Protein AF-A0A7W1N546-F1 (afdb_monomer_lite)

Radius of gyration: 23.14 Å; chains: 1; bounding box: 61×36×73 Å

Sequence (170 aa):
MLKEADAAMYRAKSQQDVGYAFFDAAIDNAAVQRSRRVTELREGVERREFRVDYQPIVELDTQQITTYEALIRWEHPLEGLVQPLDFIPLAEESGLIVPIGSWVLREACSFGAGLLADGADAIGIAVNVSAKQLQEQGLRRPRRRSARGVRLPGRPVDARADRKCAARSR

pLDDT: mean 71.41, std 24.31, range [24.28, 96.25]

Structure (mmCIF, N/CA/C/O backbone):
data_AF-A0A7W1N546-F1
#
_entry.id   AF-A0A7W1N546-F1
#
loop_
_atom_site.group_PDB
_atom_site.id
_atom_site.type_symbol
_atom_site.label_atom_id
_atom_site.label_alt_id
_atom_site.label_comp_id
_atom_site.label_asym_id
_atom_site.label_entity_id
_atom_site.label_seq_id
_atom_site.pdbx_PDB_ins_code
_atom_site.Cartn_x
_atom_site.Cartn_y
_atom_site.Cartn_z
_atom_site.occupancy
_atom_site.B_iso_or_equiv
_atom_site.auth_seq_id
_atom_site.auth_comp_id
_atom_site.auth_asym_id
_atom_site.auth_atom_id
_atom_site.pdbx_PDB_model_num
ATOM 1 N N . MET A 1 1 ? 36.125 12.980 -13.059 1.00 33.75 1 MET A N 1
ATOM 2 C CA . MET A 1 1 ? 35.992 13.947 -14.171 1.00 33.75 1 MET A CA 1
ATOM 3 C C . MET A 1 1 ? 36.077 13.135 -15.454 1.00 33.75 1 MET A C 1
ATOM 5 O O . MET A 1 1 ? 36.973 12.309 -15.531 1.00 33.75 1 MET A O 1
ATOM 9 N N . LEU A 1 2 ? 34.991 13.063 -16.240 1.00 38.62 2 LEU A N 1
ATOM 10 C CA . LEU A 1 2 ? 34.835 13.813 -17.508 1.00 38.62 2 LEU A CA 1
ATOM 11 C C . LEU A 1 2 ? 36.083 13.598 -18.397 1.00 38.62 2 LEU A C 1
ATOM 13 O O . LEU A 1 2 ? 37.168 13.965 -17.977 1.00 38.62 2 LEU A O 1
ATOM 17 N N . LYS A 1 3 ? 36.018 13.089 -19.626 1.00 33.62 3 LYS A N 1
ATOM 18 C CA . LYS A 1 3 ? 34.982 13.262 -20.648 1.00 33.62 3 LYS A CA 1
ATOM 19 C C . LYS A 1 3 ? 35.441 12.575 -21.937 1.00 33.62 3 LYS A C 1
ATOM 21 O O . LYS A 1 3 ? 36.636 12.367 -22.073 1.00 33.62 3 LYS A O 1
ATOM 26 N N . GLU A 1 4 ? 34.470 12.318 -22.820 1.00 38.44 4 GLU A N 1
ATOM 27 C CA . GLU A 1 4 ? 34.520 12.516 -24.287 1.00 38.44 4 GLU A CA 1
ATOM 28 C C . GLU A 1 4 ? 35.790 12.003 -24.994 1.00 38.44 4 GLU A C 1
ATOM 30 O O . GLU A 1 4 ? 36.890 12.456 -24.744 1.00 38.44 4 GLU A O 1
ATOM 35 N N . ALA A 1 5 ? 35.757 11.112 -25.966 1.00 37.59 5 ALA A N 1
ATOM 36 C CA . ALA A 1 5 ? 34.825 10.907 -27.053 1.00 37.59 5 ALA A CA 1
ATOM 37 C C . ALA A 1 5 ? 35.347 9.665 -27.791 1.00 37.59 5 ALA A C 1
ATOM 39 O O . ALA A 1 5 ? 36.543 9.407 -27.742 1.00 37.59 5 ALA A O 1
ATOM 40 N N . ASP A 1 6 ? 34.462 8.899 -28.424 1.00 41.75 6 ASP A N 1
ATOM 41 C CA . ASP A 1 6 ? 34.711 8.234 -29.719 1.00 41.75 6 ASP A CA 1
ATOM 42 C C . ASP A 1 6 ? 33.677 7.136 -29.957 1.00 41.75 6 ASP A C 1
ATOM 44 O O . ASP A 1 6 ? 33.968 5.963 -30.173 1.00 41.75 6 ASP A O 1
ATOM 48 N N . ALA A 1 7 ? 32.414 7.551 -29.982 1.00 39.59 7 ALA A N 1
ATOM 49 C CA . ALA A 1 7 ? 31.385 6.816 -30.705 1.00 39.59 7 ALA A CA 1
ATOM 50 C C . ALA A 1 7 ? 30.900 7.654 -31.896 1.00 39.59 7 ALA A C 1
ATOM 52 O O . ALA A 1 7 ? 29.720 7.695 -32.219 1.00 39.59 7 ALA A O 1
ATOM 53 N N . ALA A 1 8 ? 31.841 8.312 -32.578 1.00 39.56 8 ALA A N 1
ATOM 54 C CA . ALA A 1 8 ? 31.663 8.825 -33.930 1.00 39.56 8 ALA A CA 1
ATOM 55 C C . ALA A 1 8 ? 31.909 7.715 -34.968 1.00 39.56 8 ALA A C 1
ATOM 57 O O . ALA A 1 8 ? 32.472 7.963 -36.031 1.00 39.56 8 ALA A O 1
ATOM 58 N N . MET A 1 9 ? 31.443 6.484 -34.718 1.00 42.03 9 MET A N 1
ATOM 59 C CA . MET A 1 9 ? 31.304 5.495 -35.791 1.00 42.03 9 MET A CA 1
ATOM 60 C C . MET A 1 9 ? 29.958 5.716 -36.496 1.00 42.03 9 MET A C 1
ATOM 62 O O . MET A 1 9 ? 29.120 4.827 -36.626 1.00 42.03 9 MET A O 1
ATOM 66 N N . TYR A 1 10 ? 29.788 6.963 -36.945 1.00 36.31 10 TYR A N 1
ATOM 67 C CA . TYR A 1 10 ? 28.792 7.434 -37.893 1.00 36.31 10 TYR A CA 1
ATOM 68 C C . TYR A 1 10 ? 29.076 6.739 -39.228 1.00 36.31 10 TYR A C 1
ATOM 70 O O . TYR A 1 10 ? 29.674 7.289 -40.153 1.00 36.31 10 TYR A O 1
ATOM 78 N N . ARG A 1 11 ? 28.675 5.471 -39.341 1.00 38.41 11 ARG A N 1
ATOM 79 C CA . ARG A 1 11 ? 28.502 4.853 -40.649 1.00 38.41 11 ARG A CA 1
ATOM 80 C C . ARG A 1 11 ? 27.218 5.401 -41.233 1.00 38.41 11 ARG A C 1
ATOM 82 O O . ARG A 1 11 ? 26.146 4.822 -41.106 1.00 38.41 11 ARG A O 1
ATOM 89 N N . ALA A 1 12 ? 27.400 6.519 -41.924 1.00 40.25 12 ALA A N 1
ATOM 90 C CA . ALA A 1 12 ? 26.702 6.799 -43.157 1.00 40.25 12 ALA A CA 1
ATOM 91 C C . ALA A 1 12 ? 26.611 5.507 -43.987 1.00 40.25 12 ALA A C 1
ATOM 93 O O . ALA A 1 12 ? 27.553 5.101 -44.667 1.00 40.25 12 ALA A O 1
ATOM 94 N N . LYS A 1 13 ? 25.468 4.836 -43.896 1.00 36.97 13 LYS A N 1
ATOM 95 C CA . LYS A 1 13 ? 25.008 3.901 -44.907 1.00 36.97 13 LYS A CA 1
ATOM 96 C C . LYS A 1 13 ? 23.521 4.137 -45.106 1.00 36.97 13 LYS A C 1
ATOM 98 O O . LYS A 1 13 ? 22.715 3.860 -44.232 1.00 36.97 13 LYS A O 1
ATOM 103 N N . SER A 1 14 ? 23.251 4.688 -46.287 1.00 33.56 14 SER A N 1
ATOM 104 C CA . SER A 1 14 ? 22.042 4.505 -47.086 1.00 33.56 14 SER A CA 1
ATOM 105 C C . SER A 1 14 ? 20.705 4.808 -46.410 1.00 33.56 14 SER A C 1
ATOM 107 O O . SER A 1 14 ? 20.127 3.973 -45.730 1.00 33.56 14 SER A O 1
ATOM 109 N N . GLN A 1 15 ? 20.223 6.018 -46.697 1.00 44.22 15 GLN A N 1
ATOM 110 C CA . GLN A 1 15 ? 18.907 6.304 -47.281 1.00 44.22 15 GLN A CA 1
ATOM 111 C C . GLN A 1 15 ? 17.809 5.228 -47.162 1.00 44.22 15 GLN A C 1
ATOM 113 O O . GLN A 1 15 ? 17.984 4.100 -47.607 1.00 44.22 15 GLN A O 1
ATOM 118 N N . GLN A 1 16 ? 16.629 5.726 -46.761 1.00 40.56 16 GLN A N 1
ATOM 119 C CA . GLN A 1 16 ? 15.291 5.116 -46.804 1.00 40.56 16 GLN A CA 1
ATOM 120 C C . GLN A 1 16 ? 14.894 4.228 -45.618 1.00 40.56 16 GLN A C 1
ATOM 122 O O . GLN A 1 16 ? 14.590 3.066 -45.820 1.00 40.56 16 GLN A O 1
ATOM 127 N N . ASP A 1 17 ? 14.778 4.803 -44.414 1.00 42.88 17 ASP A N 1
ATOM 128 C CA . ASP A 1 17 ? 13.613 4.523 -43.553 1.00 42.88 17 ASP A CA 1
ATOM 129 C C . ASP A 1 17 ? 13.493 5.547 -42.407 1.00 42.88 17 ASP A C 1
ATOM 131 O O . ASP A 1 17 ? 13.987 5.362 -41.295 1.00 42.88 17 ASP A O 1
ATOM 135 N N . VAL A 1 18 ? 12.873 6.697 -42.684 1.00 45.34 18 VAL A N 1
ATOM 136 C CA . VAL A 1 18 ? 12.662 7.750 -41.668 1.00 45.34 18 VAL A CA 1
ATOM 137 C C . VAL A 1 18 ? 11.492 7.386 -40.730 1.00 45.34 18 VAL A C 1
ATOM 139 O O . VAL A 1 18 ? 11.258 8.075 -39.744 1.00 45.34 18 VAL A O 1
ATOM 142 N N . GLY A 1 19 ? 10.778 6.281 -40.987 1.00 41.75 19 GLY A N 1
ATOM 143 C CA . GLY A 1 19 ? 9.713 5.781 -40.113 1.00 41.75 19 GLY A CA 1
ATOM 144 C C . GLY A 1 19 ? 10.211 4.798 -39.053 1.00 41.75 19 GLY A C 1
ATOM 145 O O . GLY A 1 19 ? 9.818 4.897 -37.891 1.00 41.75 19 GLY A O 1
ATOM 146 N N . TYR A 1 20 ? 11.106 3.881 -39.426 1.00 45.75 20 TYR A N 1
ATOM 147 C CA . TYR A 1 20 ? 11.524 2.792 -38.537 1.00 45.75 20 TYR A CA 1
ATOM 148 C C . TYR A 1 20 ? 12.494 3.234 -37.434 1.00 45.75 20 TYR A C 1
ATOM 150 O O . TYR A 1 20 ? 12.333 2.836 -36.287 1.00 45.75 20 TYR A O 1
ATOM 158 N N . ALA A 1 21 ? 13.454 4.115 -37.732 1.00 44.12 21 ALA A N 1
ATOM 159 C CA . ALA A 1 21 ? 14.494 4.497 -36.768 1.00 44.12 21 ALA A CA 1
ATOM 160 C C . ALA A 1 21 ? 13.974 5.346 -35.586 1.00 44.12 21 ALA A C 1
ATOM 162 O O . ALA A 1 21 ? 14.481 5.238 -34.470 1.00 44.12 21 ALA A O 1
ATOM 163 N N . PHE A 1 22 ? 12.946 6.176 -35.805 1.00 45.19 22 PHE A N 1
ATOM 164 C CA . PHE A 1 22 ? 12.293 6.923 -34.721 1.00 45.19 22 PHE A CA 1
ATOM 165 C C . PHE A 1 22 ? 11.397 6.024 -33.862 1.00 45.19 22 PHE A C 1
ATOM 167 O O . PHE A 1 22 ? 11.299 6.234 -32.653 1.00 45.19 22 PHE A O 1
ATOM 174 N N . PHE A 1 23 ? 10.764 5.021 -34.478 1.00 44.97 23 PHE A N 1
ATOM 175 C CA . PHE A 1 23 ? 9.959 4.024 -33.780 1.00 44.97 23 PHE A CA 1
ATOM 176 C C . PHE A 1 23 ? 10.837 3.123 -32.899 1.00 44.97 23 PHE A C 1
ATOM 178 O O . PHE A 1 23 ? 10.513 2.933 -31.730 1.00 44.97 23 PHE A O 1
ATOM 185 N N . ASP A 1 24 ? 11.989 2.679 -33.410 1.00 57.25 24 ASP A N 1
ATOM 186 C CA . ASP A 1 24 ? 12.960 1.864 -32.666 1.00 57.25 24 ASP A CA 1
ATOM 187 C C . ASP A 1 24 ? 13.530 2.618 -31.453 1.00 57.25 24 ASP A C 1
ATOM 189 O O . ASP A 1 24 ? 13.461 2.139 -30.325 1.00 57.25 24 ASP A O 1
ATOM 193 N N . ALA A 1 25 ? 13.982 3.866 -31.635 1.00 58.88 25 ALA A N 1
ATOM 194 C CA . ALA A 1 25 ? 14.564 4.649 -30.541 1.00 58.88 25 ALA A CA 1
ATOM 195 C C . ALA A 1 25 ? 13.554 4.999 -29.426 1.00 58.88 25 ALA A C 1
ATOM 197 O O . ALA A 1 25 ? 13.914 5.059 -28.246 1.00 58.88 25 ALA A O 1
ATOM 198 N N . ALA A 1 26 ? 12.285 5.244 -29.775 1.00 61.09 26 ALA A N 1
ATOM 199 C CA . ALA A 1 26 ? 11.228 5.502 -28.796 1.00 61.09 26 ALA A CA 1
ATOM 200 C C . ALA A 1 26 ? 10.817 4.227 -28.036 1.00 61.09 26 ALA A C 1
ATOM 202 O O . ALA A 1 26 ? 10.568 4.290 -26.827 1.00 61.09 26 ALA A O 1
ATOM 203 N N . ILE A 1 27 ? 10.784 3.078 -28.720 1.00 60.97 27 ILE A N 1
ATOM 204 C CA . ILE A 1 27 ? 10.519 1.766 -28.113 1.00 60.97 27 ILE A CA 1
ATOM 205 C C . ILE A 1 27 ? 11.654 1.361 -27.175 1.00 60.97 27 ILE A C 1
ATOM 207 O O . ILE A 1 27 ? 11.384 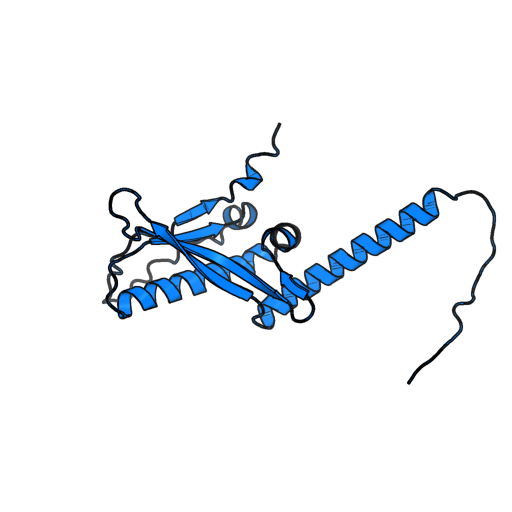0.972 -26.034 1.00 60.97 27 ILE A O 1
ATOM 211 N N . ASP A 1 28 ? 12.902 1.537 -27.604 1.00 68.62 28 ASP A N 1
ATOM 212 C CA . ASP A 1 28 ? 14.082 1.260 -26.788 1.00 68.62 28 ASP A CA 1
ATOM 213 C C . ASP A 1 28 ? 14.085 2.105 -25.511 1.00 68.62 28 ASP A C 1
ATOM 215 O O . ASP A 1 28 ? 14.327 1.591 -24.417 1.00 68.62 28 ASP A O 1
ATOM 219 N N . ASN A 1 29 ? 13.728 3.390 -25.602 1.00 78.12 29 ASN A N 1
ATOM 220 C CA . ASN A 1 29 ? 13.679 4.253 -24.423 1.00 78.12 29 ASN A CA 1
ATOM 221 C C . ASN A 1 29 ? 12.573 3.821 -23.446 1.00 78.12 29 ASN A C 1
ATOM 223 O O . ASN A 1 29 ? 12.829 3.686 -22.250 1.00 78.12 29 ASN A O 1
ATOM 227 N N . ALA A 1 30 ? 11.365 3.521 -23.934 1.00 79.88 30 ALA A N 1
ATOM 228 C CA . ALA A 1 30 ? 10.263 3.069 -23.083 1.00 79.88 30 ALA A CA 1
ATOM 229 C C . ALA A 1 30 ? 10.580 1.743 -22.365 1.00 79.88 30 ALA A C 1
ATOM 231 O O . ALA A 1 30 ? 10.301 1.601 -21.170 1.00 79.88 30 ALA A O 1
ATOM 232 N N . ALA A 1 31 ? 11.203 0.790 -23.063 1.00 81.44 31 ALA A N 1
ATOM 233 C CA . ALA A 1 31 ? 11.631 -0.479 -22.481 1.00 81.44 31 ALA A CA 1
ATOM 234 C C . ALA A 1 31 ? 12.709 -0.280 -21.401 1.00 81.44 31 ALA A C 1
ATOM 236 O O . ALA A 1 31 ? 12.616 -0.869 -20.319 1.00 81.44 31 ALA A O 1
ATOM 237 N N . VAL A 1 32 ? 13.690 0.594 -21.652 1.00 86.56 32 VAL A N 1
ATOM 238 C CA . VAL A 1 32 ? 14.740 0.939 -20.681 1.00 86.56 32 VAL A CA 1
ATOM 239 C C . VAL A 1 32 ? 14.156 1.627 -19.446 1.00 86.56 32 VAL A C 1
ATOM 241 O O . VAL A 1 32 ? 14.456 1.198 -18.331 1.00 86.56 32 VAL A O 1
ATOM 244 N N . GLN A 1 33 ? 13.281 2.629 -19.606 1.00 85.88 33 GLN A N 1
ATOM 245 C CA . GLN A 1 33 ? 12.642 3.296 -18.460 1.00 85.88 33 GLN A CA 1
ATOM 246 C C . GLN A 1 33 ? 11.805 2.320 -17.631 1.00 85.88 33 GLN A C 1
ATOM 248 O O . GLN A 1 33 ? 11.839 2.342 -16.401 1.00 85.88 33 GLN A O 1
ATOM 253 N N . ARG A 1 34 ? 11.084 1.414 -18.295 1.00 86.69 34 ARG A N 1
ATOM 254 C CA . ARG A 1 34 ? 10.295 0.379 -17.626 1.00 86.69 34 ARG A CA 1
ATOM 255 C C . ARG A 1 34 ? 11.181 -0.582 -16.832 1.00 86.69 34 ARG A C 1
ATOM 257 O O . ARG A 1 34 ? 10.890 -0.846 -15.669 1.00 86.69 34 ARG A O 1
ATOM 264 N N . SER A 1 35 ? 12.262 -1.079 -17.433 1.00 87.50 35 SER A N 1
ATOM 265 C CA . SER A 1 35 ? 13.233 -1.960 -16.766 1.00 87.50 35 SER A CA 1
ATOM 266 C C . SER A 1 35 ? 13.869 -1.286 -15.546 1.00 87.50 35 SER A C 1
ATOM 268 O O . SER A 1 35 ? 13.945 -1.869 -14.457 1.00 87.50 35 SER A O 1
ATOM 270 N N . ARG A 1 36 ? 14.238 -0.010 -15.699 1.00 90.25 36 ARG A N 1
ATOM 271 C CA . ARG A 1 36 ? 14.740 0.823 -14.610 1.00 90.25 36 ARG A CA 1
ATOM 272 C C . ARG A 1 36 ? 13.723 0.926 -13.474 1.00 90.25 36 ARG A C 1
ATOM 274 O O . ARG A 1 36 ? 14.072 0.625 -12.339 1.00 90.25 36 ARG A O 1
ATOM 281 N N . ARG A 1 37 ? 12.460 1.240 -13.770 1.00 90.44 37 ARG A N 1
ATOM 282 C CA . ARG A 1 37 ? 11.427 1.394 -12.736 1.00 90.44 37 ARG A CA 1
ATOM 283 C C . ARG A 1 37 ? 11.075 0.088 -12.022 1.00 90.44 37 ARG A C 1
ATOM 285 O O . ARG A 1 37 ? 10.767 0.106 -10.836 1.00 90.44 37 ARG A O 1
ATOM 292 N N . VAL A 1 38 ? 11.167 -1.063 -12.696 1.00 91.94 38 VAL A N 1
ATOM 293 C CA . VAL A 1 38 ? 11.054 -2.378 -12.029 1.00 91.94 38 VAL A CA 1
ATOM 294 C C . VAL A 1 38 ? 12.208 -2.594 -11.052 1.00 91.94 38 VAL A C 1
ATOM 296 O O . VAL A 1 38 ? 11.995 -3.108 -9.954 1.00 91.94 38 VAL A O 1
ATOM 299 N N . THR A 1 39 ? 13.424 -2.211 -11.445 1.00 92.12 39 THR A N 1
ATOM 300 C CA . THR A 1 39 ? 14.599 -2.279 -10.568 1.00 92.12 39 THR A CA 1
ATOM 301 C C . THR A 1 39 ? 14.418 -1.369 -9.356 1.00 92.12 39 THR A C 1
ATOM 303 O O . THR A 1 39 ? 14.541 -1.843 -8.232 1.00 92.12 39 THR A O 1
ATOM 306 N N . GLU A 1 40 ? 14.019 -0.114 -9.568 1.00 93.75 40 GLU A N 1
ATOM 307 C CA . GLU A 1 40 ? 13.730 0.851 -8.497 1.00 93.75 40 GLU A CA 1
ATOM 308 C C . GLU A 1 40 ? 12.636 0.336 -7.551 1.00 93.75 40 GLU A C 1
ATOM 310 O O . GLU A 1 40 ? 12.796 0.403 -6.339 1.00 93.75 40 GLU A O 1
ATOM 315 N N . LEU A 1 41 ? 11.564 -0.274 -8.071 1.00 92.31 41 LEU A N 1
ATOM 316 C CA . LEU A 1 41 ? 10.524 -0.887 -7.238 1.00 92.31 41 LEU A CA 1
ATOM 317 C C . LEU A 1 41 ? 11.055 -2.017 -6.357 1.00 92.31 41 LEU A C 1
ATOM 319 O O . LEU A 1 41 ? 10.667 -2.131 -5.195 1.00 92.31 41 LEU A O 1
ATOM 323 N N . ARG A 1 42 ? 11.922 -2.871 -6.907 1.00 91.00 42 ARG A N 1
ATOM 324 C CA . ARG A 1 42 ? 12.549 -3.959 -6.149 1.00 91.00 42 ARG A CA 1
ATOM 325 C C . ARG A 1 42 ? 13.440 -3.399 -5.043 1.00 91.00 42 ARG A C 1
ATOM 327 O O . ARG A 1 42 ? 13.315 -3.830 -3.899 1.00 91.00 42 ARG A O 1
ATOM 334 N N . GLU A 1 43 ? 14.285 -2.427 -5.376 1.00 92.12 43 GLU A N 1
ATOM 335 C CA . GLU A 1 43 ? 15.149 -1.747 -4.410 1.00 92.12 43 GLU A CA 1
ATOM 336 C C . GLU A 1 43 ? 14.334 -1.034 -3.331 1.00 92.12 43 GLU A C 1
ATOM 338 O O . GLU A 1 43 ? 14.676 -1.129 -2.156 1.00 92.12 43 GLU A O 1
ATOM 343 N N . GLY A 1 44 ? 13.220 -0.394 -3.692 1.00 91.38 44 GLY A N 1
ATOM 344 C CA . GLY A 1 44 ? 12.356 0.305 -2.746 1.00 91.38 44 GLY A CA 1
ATOM 345 C C . GLY A 1 44 ? 11.762 -0.613 -1.678 1.00 91.38 44 GLY A C 1
ATOM 346 O O . GLY A 1 44 ? 11.614 -0.208 -0.523 1.00 91.38 44 GLY A O 1
ATOM 347 N N . VAL A 1 45 ? 11.491 -1.882 -2.012 1.00 84.00 45 VAL A N 1
ATOM 348 C CA . VAL A 1 45 ? 11.050 -2.884 -1.026 1.00 84.00 45 VAL A CA 1
ATOM 349 C C . VAL A 1 45 ? 12.168 -3.182 -0.027 1.00 84.00 45 VAL A C 1
ATOM 351 O O . VAL A 1 45 ? 11.920 -3.251 1.177 1.00 84.00 45 VAL A O 1
ATOM 354 N N . GLU A 1 46 ? 13.401 -3.341 -0.506 1.00 87.81 46 GLU A N 1
ATOM 355 C CA . GLU A 1 46 ? 14.570 -3.652 0.325 1.00 87.81 46 GLU A CA 1
ATOM 356 C C . GLU A 1 46 ? 15.007 -2.453 1.181 1.00 87.81 46 GLU A C 1
ATOM 358 O O . GLU A 1 46 ? 15.360 -2.611 2.351 1.00 87.81 46 GLU A O 1
ATOM 363 N N . ARG A 1 47 ? 14.923 -1.244 0.619 1.00 92.75 47 ARG A N 1
ATOM 364 C CA . ARG A 1 47 ? 15.325 0.026 1.240 1.00 92.75 47 ARG A CA 1
ATOM 365 C C . ARG A 1 47 ? 14.252 0.661 2.121 1.00 92.75 47 ARG A C 1
ATOM 367 O O . ARG A 1 47 ? 14.507 1.709 2.704 1.00 92.75 47 ARG A O 1
ATOM 374 N N . ARG A 1 48 ? 13.089 0.017 2.276 1.00 89.50 48 ARG A N 1
ATOM 375 C CA . ARG A 1 48 ? 11.941 0.530 3.051 1.00 89.50 48 ARG A CA 1
ATOM 376 C C . ARG A 1 48 ? 11.451 1.895 2.561 1.00 89.50 48 ARG A C 1
ATOM 378 O O . ARG A 1 48 ? 11.085 2.751 3.355 1.00 89.50 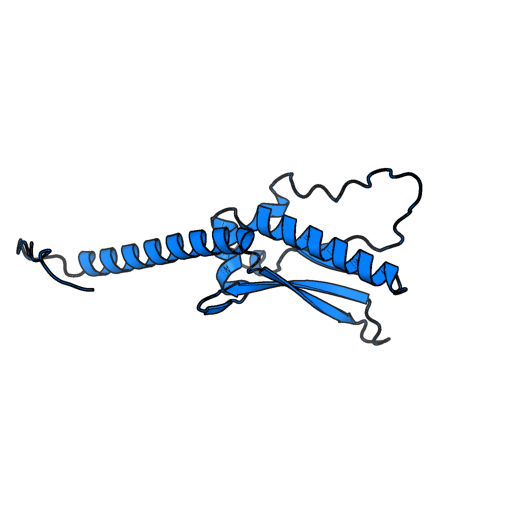48 ARG A O 1
ATOM 385 N N . GLU A 1 49 ? 11.405 2.069 1.248 1.00 95.56 49 GLU A N 1
ATOM 386 C CA . GLU A 1 49 ? 10.864 3.271 0.602 1.00 95.56 49 GLU A CA 1
ATOM 387 C C . GLU A 1 49 ? 9.329 3.243 0.532 1.00 95.56 49 GLU A C 1
ATOM 389 O O . GLU A 1 49 ? 8.700 4.163 0.023 1.00 95.56 49 GLU A O 1
ATOM 394 N N . PHE A 1 50 ? 8.694 2.181 1.026 1.00 95.44 50 PHE A N 1
ATOM 395 C CA . PHE A 1 50 ? 7.244 2.088 1.110 1.00 95.44 50 PHE A CA 1
ATOM 396 C C . PHE A 1 50 ? 6.753 2.392 2.520 1.00 95.44 50 PHE A C 1
ATOM 398 O O . PHE A 1 50 ? 7.322 1.929 3.509 1.00 95.44 50 PHE A O 1
ATOM 405 N N . ARG A 1 51 ? 5.615 3.080 2.595 1.00 95.31 51 ARG A N 1
ATOM 406 C CA . ARG A 1 51 ? 4.828 3.237 3.823 1.00 95.31 51 ARG A CA 1
ATOM 407 C C . ARG A 1 51 ? 3.355 2.928 3.568 1.00 95.31 51 ARG A C 1
ATOM 409 O O . ARG A 1 51 ? 2.912 2.844 2.419 1.00 95.31 51 ARG A O 1
ATOM 416 N N . VAL A 1 52 ? 2.597 2.755 4.645 1.00 95.44 52 VAL A N 1
ATOM 417 C CA . VAL A 1 52 ? 1.147 2.542 4.600 1.00 95.44 52 VAL A CA 1
ATOM 418 C C . VAL A 1 52 ? 0.468 3.687 5.338 1.00 95.44 52 VAL A C 1
ATOM 420 O O . VAL A 1 52 ? 0.667 3.856 6.538 1.00 95.44 52 VAL A O 1
ATOM 423 N N . ASP A 1 53 ? -0.337 4.458 4.614 1.00 95.62 53 ASP A N 1
ATOM 424 C CA . ASP A 1 53 ? -1.238 5.441 5.209 1.00 95.62 53 ASP A CA 1
ATOM 425 C C . ASP A 1 53 ? -2.557 4.737 5.582 1.00 95.62 53 ASP A C 1
ATOM 427 O O . ASP A 1 53 ? -3.038 3.883 4.833 1.00 95.62 53 ASP A O 1
ATOM 431 N N . TYR A 1 54 ? -3.167 5.107 6.711 1.00 94.81 54 TYR A N 1
ATOM 432 C CA . TYR A 1 54 ? -4.434 4.530 7.177 1.00 94.81 54 TYR A CA 1
ATOM 433 C C . TYR A 1 54 ? -5.550 5.570 7.127 1.00 94.81 54 TYR A C 1
ATOM 435 O O . TYR A 1 54 ? -5.574 6.507 7.925 1.00 94.81 54 TYR A O 1
ATOM 443 N N . GLN A 1 55 ? -6.488 5.407 6.195 1.00 94.12 55 GLN A N 1
ATOM 444 C CA . GLN A 1 55 ? -7.613 6.326 6.033 1.00 94.12 55 GLN A CA 1
ATOM 445 C C . GLN A 1 55 ? -8.856 5.803 6.773 1.00 94.12 55 GLN A C 1
ATOM 447 O O . GLN A 1 55 ? -9.296 4.690 6.486 1.00 94.12 55 GLN A O 1
ATOM 452 N N . PRO A 1 56 ? -9.454 6.563 7.708 1.00 92.38 56 PRO A N 1
ATOM 453 C CA . PRO A 1 56 ? -10.661 6.126 8.400 1.00 92.38 56 PRO A CA 1
ATOM 454 C C . PRO A 1 56 ? -11.874 6.110 7.459 1.00 92.38 56 PRO A C 1
ATOM 456 O O . PRO A 1 56 ? -12.107 7.044 6.694 1.00 92.38 56 PRO A O 1
ATOM 459 N N . ILE A 1 57 ? -12.675 5.055 7.568 1.00 90.50 57 ILE A N 1
ATOM 460 C CA . ILE A 1 57 ? -14.001 4.912 6.969 1.00 90.50 57 ILE A CA 1
ATOM 461 C C . ILE A 1 57 ? -15.020 5.083 8.091 1.00 90.50 57 ILE A C 1
ATOM 463 O O . ILE A 1 57 ? -15.057 4.286 9.033 1.00 90.50 57 ILE A O 1
ATOM 467 N N . VAL A 1 58 ? -15.855 6.112 7.982 1.00 91.25 58 VAL A N 1
ATOM 468 C CA . VAL A 1 58 ? -16.861 6.455 8.992 1.00 91.25 58 VAL A CA 1
ATOM 469 C C . VAL A 1 58 ? -18.258 6.011 8.571 1.00 91.25 58 VAL A C 1
ATOM 471 O O . VAL A 1 58 ? -18.604 6.048 7.389 1.00 91.25 58 VAL A O 1
ATOM 474 N N . GLU A 1 59 ? -19.065 5.593 9.540 1.00 91.19 59 GLU A N 1
ATOM 475 C CA . GLU A 1 59 ? -20.512 5.479 9.365 1.00 91.19 59 GLU A CA 1
ATOM 476 C C . GLU A 1 59 ? -21.120 6.886 9.382 1.00 91.19 59 GLU A C 1
ATOM 478 O O . GLU A 1 59 ? -20.832 7.674 10.278 1.00 91.19 59 GLU A O 1
ATOM 483 N N . LEU A 1 60 ? -21.928 7.230 8.375 1.00 90.56 60 LEU A N 1
ATOM 484 C CA . LEU A 1 60 ? -22.410 8.606 8.203 1.00 90.56 60 LEU A CA 1
ATOM 485 C C . LEU A 1 60 ? -23.374 9.044 9.311 1.00 90.56 60 LEU A C 1
ATOM 487 O O . LEU A 1 60 ? -23.320 10.196 9.734 1.00 90.56 60 LEU A O 1
ATOM 491 N N . ASP A 1 61 ? -24.212 8.127 9.792 1.00 93.12 61 ASP A N 1
ATOM 492 C CA . ASP A 1 61 ? -25.239 8.437 10.789 1.00 93.12 61 ASP A CA 1
ATOM 493 C C . ASP A 1 61 ? -24.635 8.677 12.179 1.00 93.12 61 ASP A C 1
ATOM 495 O O . ASP A 1 61 ? -25.062 9.575 12.902 1.00 93.12 61 ASP A O 1
ATOM 499 N N . THR A 1 62 ? -23.619 7.895 12.554 1.00 90.38 62 THR A N 1
ATOM 500 C CA . THR A 1 62 ? -22.997 7.949 13.888 1.00 90.38 62 THR A CA 1
ATOM 501 C C . THR A 1 62 ? -21.681 8.723 13.914 1.00 90.38 62 THR A C 1
ATOM 503 O O . THR A 1 62 ? -21.178 9.031 14.994 1.00 90.38 62 THR A O 1
ATOM 506 N N . GLN A 1 63 ? -21.106 9.024 12.744 1.00 89.31 63 GLN A N 1
ATOM 507 C CA . GLN A 1 63 ? -19.753 9.569 12.552 1.00 89.31 63 GLN A CA 1
ATOM 508 C C . GLN A 1 63 ? -18.643 8.723 13.193 1.00 89.31 63 GLN A C 1
ATOM 510 O O . GLN A 1 63 ? -17.503 9.173 13.324 1.00 89.31 63 GLN A O 1
ATOM 515 N N . GLN A 1 64 ? -18.948 7.482 13.576 1.00 89.00 64 GLN A N 1
ATOM 516 C CA . GLN A 1 64 ? -17.976 6.588 14.183 1.00 89.00 64 GLN A CA 1
ATOM 517 C C . GLN A 1 64 ? -17.115 5.923 13.118 1.00 89.00 64 GLN A C 1
ATOM 519 O O . GLN A 1 64 ? -17.580 5.563 12.034 1.00 89.00 64 GLN A O 1
ATOM 524 N N . ILE A 1 65 ? -15.838 5.733 13.443 1.00 88.31 65 ILE A N 1
ATOM 525 C CA . ILE A 1 65 ? -14.909 4.997 12.590 1.00 88.31 65 ILE A CA 1
ATOM 526 C C . ILE A 1 65 ? -15.288 3.518 12.633 1.00 88.31 65 ILE A C 1
ATOM 528 O O . ILE A 1 65 ? -15.281 2.886 13.685 1.00 88.31 65 ILE A O 1
ATOM 532 N N . THR A 1 66 ? -15.582 2.952 11.468 1.00 88.00 66 THR A N 1
ATOM 533 C CA . THR A 1 66 ? -15.945 1.536 11.324 1.00 88.00 66 THR A CA 1
ATOM 534 C C . THR A 1 66 ? -14.762 0.679 10.894 1.00 88.00 66 THR A C 1
ATOM 536 O O . THR A 1 66 ? -14.675 -0.504 11.234 1.00 88.00 66 THR A O 1
ATOM 539 N N . THR A 1 67 ? -13.858 1.239 10.091 1.00 90.88 67 THR A N 1
ATOM 540 C CA . THR A 1 67 ? -12.732 0.530 9.473 1.00 90.88 67 THR A CA 1
ATOM 541 C C . THR A 1 67 ? -11.660 1.533 9.060 1.00 90.88 67 THR A C 1
ATOM 543 O O . THR A 1 67 ? -11.985 2.668 8.732 1.00 90.88 67 THR A O 1
ATOM 546 N N . TYR A 1 68 ? -10.397 1.119 9.018 1.00 93.25 68 TYR A N 1
ATOM 547 C CA . TYR A 1 68 ? -9.330 1.856 8.339 1.00 93.25 68 TYR A CA 1
ATOM 548 C C . TYR A 1 68 ? -8.996 1.206 7.000 1.00 93.25 68 TYR A C 1
ATOM 550 O O . TYR A 1 68 ? -8.864 -0.011 6.921 1.00 93.25 68 TYR A O 1
ATOM 558 N N . GLU A 1 69 ? -8.819 1.996 5.950 1.00 93.12 69 GLU A N 1
ATOM 559 C CA . GLU A 1 69 ? -8.257 1.533 4.685 1.00 93.12 69 GLU A CA 1
ATOM 560 C C . GLU A 1 69 ? -6.740 1.739 4.673 1.00 93.12 69 GLU A C 1
ATOM 562 O O . GLU A 1 69 ? -6.258 2.856 4.856 1.00 93.12 69 GLU A O 1
ATOM 567 N N . ALA A 1 70 ? -5.998 0.653 4.459 1.00 93.50 70 ALA A N 1
ATOM 568 C CA . ALA A 1 70 ? -4.552 0.653 4.300 1.00 93.50 70 ALA A CA 1
ATOM 569 C C . ALA A 1 70 ? -4.182 1.003 2.852 1.00 93.50 70 ALA A C 1
ATOM 571 O O . ALA A 1 70 ? -4.467 0.253 1.909 1.00 93.50 70 ALA A O 1
ATOM 572 N N . LEU A 1 71 ? -3.521 2.142 2.680 1.00 93.62 71 LEU A N 1
ATOM 573 C CA . LEU A 1 71 ? -3.153 2.704 1.391 1.00 93.62 71 LEU A CA 1
ATOM 574 C C . LEU A 1 71 ? -1.633 2.778 1.274 1.00 93.62 71 LEU A C 1
ATOM 576 O O . LEU A 1 71 ? -0.977 3.558 1.961 1.00 93.62 71 LEU A O 1
ATOM 580 N N . ILE A 1 72 ? -1.069 1.973 0.376 1.00 95.38 72 ILE A N 1
ATOM 581 C CA . ILE A 1 72 ? 0.370 1.993 0.117 1.00 95.38 72 ILE A CA 1
ATOM 582 C C . ILE A 1 72 ? 0.803 3.342 -0.474 1.00 95.38 72 ILE A C 1
ATOM 584 O O . ILE A 1 72 ? 0.068 3.984 -1.232 1.00 95.38 72 ILE A O 1
ATOM 588 N N . ARG A 1 73 ? 2.011 3.767 -0.122 1.00 95.62 73 ARG A N 1
ATOM 589 C CA . ARG A 1 73 ? 2.707 4.946 -0.635 1.00 95.62 73 ARG A CA 1
ATOM 590 C C . ARG A 1 73 ? 4.147 4.568 -0.929 1.00 95.62 73 ARG A C 1
ATOM 592 O O . ARG A 1 73 ? 4.741 3.838 -0.139 1.00 95.62 73 ARG A O 1
ATOM 599 N N . TRP A 1 74 ? 4.692 5.072 -2.030 1.00 96.25 74 TRP A N 1
ATOM 600 C CA . TRP A 1 74 ? 6.107 4.921 -2.345 1.00 96.25 74 TRP A CA 1
ATOM 601 C C . TRP A 1 74 ? 6.804 6.273 -2.223 1.00 96.25 74 TRP A C 1
ATOM 603 O O . TRP A 1 74 ? 6.517 7.201 -2.975 1.00 96.25 74 TRP A O 1
ATOM 613 N N . GLU A 1 75 ? 7.692 6.386 -1.246 1.00 95.88 75 GLU A N 1
ATOM 614 C CA . GLU A 1 75 ? 8.581 7.520 -1.023 1.00 95.88 75 GLU A CA 1
ATOM 615 C C . GLU A 1 75 ? 9.865 7.317 -1.835 1.00 95.88 75 GLU A C 1
ATOM 617 O O . GLU A 1 75 ? 10.898 6.895 -1.320 1.00 95.88 75 GLU A O 1
ATOM 622 N N . HIS A 1 76 ? 9.789 7.585 -3.137 1.00 95.00 76 HIS A N 1
ATOM 623 C CA . HIS A 1 76 ? 10.926 7.431 -4.032 1.00 95.00 76 HIS A CA 1
ATOM 624 C C . HIS A 1 76 ? 12.009 8.479 -3.716 1.00 95.00 76 HIS A C 1
ATOM 626 O O . HIS A 1 76 ? 11.700 9.675 -3.647 1.00 95.00 76 HIS A O 1
ATOM 632 N N . PRO A 1 77 ? 13.293 8.092 -3.603 1.00 91.00 77 PRO A N 1
ATOM 633 C CA . PRO A 1 77 ? 14.366 8.991 -3.170 1.00 91.00 77 PRO A CA 1
ATOM 634 C C . PRO A 1 77 ? 14.585 10.196 -4.092 1.00 91.00 77 PRO A C 1
ATOM 636 O O . PRO A 1 77 ? 15.074 11.228 -3.638 1.00 91.00 77 PRO A O 1
ATOM 639 N N . LEU A 1 78 ? 14.239 10.077 -5.379 1.00 92.75 78 LEU A N 1
ATOM 640 C CA . LEU A 1 78 ? 14.427 11.146 -6.368 1.00 92.75 78 LEU A CA 1
ATOM 641 C C . LEU A 1 78 ? 13.123 11.829 -6.795 1.00 92.75 78 LEU A C 1
ATOM 643 O O . LEU A 1 78 ? 13.143 12.999 -7.158 1.00 92.75 78 LEU A O 1
ATOM 647 N N . GLU A 1 79 ? 12.001 11.107 -6.779 1.00 91.75 79 GLU A N 1
ATOM 648 C CA . GLU A 1 79 ? 10.709 11.599 -7.301 1.00 91.75 79 GLU A CA 1
ATOM 649 C C . GLU A 1 79 ? 9.757 12.023 -6.175 1.00 91.75 79 GLU A C 1
ATOM 651 O O . GLU A 1 79 ? 8.704 12.603 -6.430 1.00 91.75 79 GLU A O 1
ATOM 656 N N . GLY A 1 80 ? 10.130 11.768 -4.918 1.00 93.88 80 GLY A N 1
ATOM 657 C CA . GLY A 1 80 ? 9.260 11.976 -3.776 1.00 93.88 80 GLY A CA 1
ATOM 658 C C . GLY A 1 80 ? 8.111 10.974 -3.777 1.00 93.88 80 GLY A C 1
ATOM 659 O O . GLY A 1 80 ? 8.296 9.786 -4.034 1.00 93.88 80 GLY A O 1
ATOM 660 N N . LEU A 1 81 ? 6.910 11.443 -3.449 1.00 94.44 81 LEU A N 1
ATOM 661 C CA . LEU A 1 81 ? 5.753 10.570 -3.304 1.00 94.44 81 LEU A CA 1
ATOM 662 C C . LEU A 1 81 ? 5.205 10.124 -4.669 1.00 94.44 81 LEU A C 1
ATOM 664 O O . LEU A 1 81 ? 4.501 10.882 -5.338 1.00 94.44 81 LEU A O 1
ATOM 668 N N . VAL A 1 82 ? 5.450 8.866 -5.028 1.00 93.12 82 VAL A N 1
ATOM 669 C CA . VAL A 1 82 ? 4.887 8.225 -6.222 1.00 93.12 82 VAL A CA 1
ATOM 670 C C . VAL A 1 82 ? 3.535 7.601 -5.873 1.00 93.12 82 VAL A C 1
ATOM 672 O O . VAL A 1 82 ? 3.398 6.855 -4.894 1.00 93.12 82 VAL A O 1
ATOM 675 N N . GLN A 1 83 ? 2.505 7.917 -6.663 1.00 88.75 83 GLN A N 1
ATOM 676 C CA . GLN A 1 83 ? 1.146 7.464 -6.380 1.00 88.75 83 GLN A CA 1
ATOM 677 C C . GLN A 1 83 ? 0.973 5.979 -6.725 1.00 88.75 83 GLN A C 1
ATOM 679 O O . GLN A 1 83 ? 1.560 5.495 -7.693 1.00 88.75 83 GLN A O 1
ATOM 684 N N . PRO A 1 84 ? 0.097 5.246 -6.008 1.00 90.50 84 PRO A N 1
ATOM 685 C CA . PRO A 1 84 ? -0.191 3.837 -6.293 1.00 90.50 84 PRO A CA 1
ATOM 686 C C . PRO A 1 84 ? -0.521 3.545 -7.756 1.00 90.50 84 PRO A C 1
ATOM 688 O O . PRO A 1 84 ? -0.116 2.520 -8.295 1.00 90.50 84 PRO A O 1
ATOM 691 N N . LEU A 1 85 ? -1.220 4.465 -8.420 1.00 89.31 85 LEU A N 1
ATOM 692 C CA . LEU A 1 85 ? -1.614 4.307 -9.818 1.00 89.31 85 LEU A CA 1
ATOM 693 C C . LEU A 1 85 ? -0.431 4.261 -10.790 1.00 89.31 85 LEU A C 1
ATOM 695 O O . LEU A 1 85 ? -0.568 3.665 -11.855 1.00 89.31 85 LEU A O 1
ATOM 699 N N . ASP A 1 86 ? 0.707 4.838 -10.411 1.00 89.00 86 ASP A N 1
ATOM 700 C CA . ASP A 1 86 ? 1.887 4.944 -11.267 1.00 89.00 86 ASP A CA 1
ATOM 701 C C . ASP A 1 86 ? 2.806 3.723 -11.150 1.00 89.00 86 ASP A C 1
ATOM 703 O O . ASP A 1 86 ? 3.628 3.481 -12.036 1.00 89.00 86 ASP A O 1
ATOM 707 N N . PHE A 1 87 ? 2.670 2.930 -10.080 1.00 92.75 87 PHE A N 1
ATOM 708 C CA . PHE A 1 87 ? 3.562 1.799 -9.828 1.00 92.75 87 PHE A CA 1
ATOM 709 C C . PHE A 1 87 ? 2.872 0.446 -9.631 1.00 92.75 87 PHE A C 1
ATOM 711 O O . PHE A 1 87 ? 3.498 -0.579 -9.906 1.00 92.75 87 PHE A O 1
ATOM 718 N N . ILE A 1 88 ? 1.600 0.399 -9.211 1.00 91.88 88 ILE A N 1
ATOM 719 C CA . ILE A 1 88 ? 0.863 -0.867 -9.047 1.00 91.88 88 ILE A CA 1
ATOM 720 C C . ILE A 1 88 ? 0.814 -1.672 -10.352 1.00 91.88 88 ILE A C 1
ATOM 722 O O . ILE A 1 88 ? 1.152 -2.854 -10.290 1.00 91.88 88 ILE A O 1
ATOM 726 N N . PRO A 1 89 ? 0.488 -1.093 -11.530 1.00 90.75 89 PRO A N 1
ATOM 727 C CA . PRO A 1 89 ? 0.458 -1.866 -12.773 1.00 90.75 89 PRO A CA 1
ATOM 728 C C . PRO A 1 89 ? 1.804 -2.535 -13.071 1.00 90.75 89 PRO A C 1
ATOM 730 O O . PRO A 1 89 ? 1.869 -3.706 -13.439 1.00 90.75 89 PRO A O 1
ATOM 733 N N . LEU A 1 90 ? 2.903 -1.818 -12.822 1.00 91.38 90 LEU A N 1
ATOM 734 C CA . LEU A 1 90 ? 4.244 -2.346 -13.037 1.00 91.38 90 LEU A CA 1
ATOM 735 C C . LEU A 1 90 ? 4.612 -3.425 -12.011 1.00 91.38 90 LEU A C 1
ATOM 737 O O . LEU A 1 90 ? 5.229 -4.433 -12.363 1.00 91.38 90 LEU A O 1
ATOM 741 N N . ALA A 1 91 ? 4.219 -3.246 -10.749 1.00 91.81 91 ALA A N 1
ATOM 742 C CA . ALA A 1 91 ? 4.390 -4.251 -9.706 1.00 91.81 91 ALA A CA 1
ATOM 743 C C . ALA A 1 91 ? 3.594 -5.529 -10.020 1.00 91.81 91 ALA A C 1
ATOM 745 O O . ALA A 1 91 ? 4.087 -6.635 -9.799 1.00 91.81 91 ALA A O 1
ATOM 746 N N . GLU A 1 92 ? 2.384 -5.401 -10.567 1.00 90.62 92 GLU A N 1
ATOM 747 C CA . GLU A 1 92 ? 1.580 -6.535 -11.018 1.00 90.62 92 GLU A CA 1
ATOM 748 C C . GLU A 1 92 ? 2.259 -7.248 -12.183 1.00 90.62 92 GLU A C 1
ATOM 750 O O . GLU A 1 92 ? 2.457 -8.462 -12.141 1.00 90.62 92 GLU A O 1
ATOM 755 N N . GLU A 1 93 ? 2.646 -6.521 -13.226 1.00 88.69 93 GLU A N 1
ATOM 756 C CA . GLU A 1 93 ? 3.282 -7.076 -14.424 1.00 88.69 93 GLU A CA 1
ATOM 757 C C . GLU A 1 93 ? 4.614 -7.776 -14.117 1.00 88.69 93 GLU A C 1
ATOM 759 O O . GLU A 1 93 ? 4.869 -8.843 -14.670 1.00 88.69 93 GLU A O 1
ATOM 764 N N . SER A 1 94 ? 5.409 -7.233 -13.192 1.00 88.94 94 SER A N 1
ATOM 765 C CA . SER A 1 94 ? 6.699 -7.798 -12.760 1.00 88.94 94 SER A CA 1
ATOM 766 C C . SER A 1 94 ? 6.602 -8.865 -11.660 1.00 88.94 94 SER A C 1
ATOM 768 O O . SER A 1 94 ? 7.616 -9.466 -11.307 1.00 88.94 94 SER A O 1
ATOM 770 N N . GLY A 1 95 ? 5.417 -9.091 -11.083 1.00 89.25 95 GLY A N 1
ATOM 771 C CA . GLY A 1 95 ? 5.211 -10.004 -9.950 1.00 89.25 95 GLY A CA 1
ATOM 772 C C . GLY A 1 95 ? 5.642 -9.445 -8.585 1.00 89.25 95 GLY A C 1
ATOM 773 O O . GLY A 1 95 ? 5.391 -10.076 -7.559 1.00 89.25 95 GLY A O 1
ATOM 774 N N . LEU A 1 96 ? 6.225 -8.241 -8.531 1.00 90.44 96 LEU A N 1
ATOM 775 C CA . LEU A 1 96 ? 6.598 -7.565 -7.281 1.00 90.44 96 LEU A CA 1
ATOM 776 C C . LEU A 1 96 ? 5.388 -7.223 -6.395 1.00 90.44 96 LEU A C 1
ATOM 778 O O . LEU A 1 96 ? 5.544 -7.032 -5.190 1.00 90.44 96 LEU A O 1
ATOM 782 N N . ILE A 1 97 ? 4.171 -7.210 -6.946 1.00 90.25 97 ILE A N 1
ATOM 783 C CA . ILE A 1 97 ? 2.943 -6.966 -6.178 1.00 90.25 97 ILE A CA 1
ATOM 784 C C . ILE A 1 97 ? 2.729 -7.991 -5.052 1.00 90.25 97 ILE A C 1
ATOM 786 O O . ILE A 1 97 ? 2.150 -7.671 -4.014 1.00 90.25 97 ILE A O 1
ATOM 790 N N . VAL A 1 98 ? 3.237 -9.215 -5.213 1.00 89.19 98 VAL A N 1
ATOM 791 C CA . VAL A 1 98 ? 3.098 -10.300 -4.234 1.00 89.19 98 VAL A CA 1
ATOM 792 C C . VAL A 1 98 ? 3.925 -10.048 -2.968 1.00 89.19 98 VAL A C 1
ATOM 794 O O . VAL A 1 98 ? 3.334 -10.012 -1.878 1.00 89.19 98 VAL A O 1
ATOM 797 N N . PRO A 1 99 ? 5.257 -9.838 -3.047 1.00 87.81 99 PRO A N 1
ATOM 798 C CA . PRO A 1 99 ? 6.046 -9.481 -1.873 1.00 87.81 99 PRO A CA 1
ATOM 799 C C . PRO A 1 99 ? 5.630 -8.131 -1.278 1.00 87.81 99 PRO A C 1
ATOM 801 O O . PRO A 1 99 ? 5.551 -8.031 -0.051 1.00 87.81 99 PRO A O 1
ATOM 804 N N . ILE A 1 100 ? 5.282 -7.137 -2.110 1.00 91.06 100 ILE A N 1
ATOM 805 C CA . ILE A 1 100 ? 4.796 -5.829 -1.645 1.00 91.06 100 ILE A CA 1
ATOM 806 C C . ILE A 1 100 ? 3.538 -5.998 -0.796 1.00 91.06 100 ILE A C 1
ATOM 808 O O . ILE A 1 100 ? 3.514 -5.582 0.360 1.00 91.06 100 ILE A O 1
ATOM 812 N N . GLY A 1 101 ? 2.495 -6.654 -1.306 1.00 90.31 101 GLY A N 1
ATOM 813 C CA . GLY A 1 101 ? 1.271 -6.767 -0.520 1.00 90.31 101 GLY A CA 1
ATOM 814 C C . GLY A 1 101 ? 1.382 -7.742 0.654 1.00 90.31 101 GLY A C 1
ATOM 815 O O . GLY A 1 101 ? 0.691 -7.560 1.651 1.00 90.31 101 GLY A O 1
ATOM 816 N N . SER A 1 102 ? 2.305 -8.710 0.616 1.00 88.50 102 SER A N 1
ATOM 817 C CA . SER A 1 102 ? 2.650 -9.496 1.811 1.00 88.50 102 SER A CA 1
ATOM 818 C C . SER A 1 102 ? 3.238 -8.621 2.920 1.00 88.50 102 SER A C 1
ATOM 820 O O . SER A 1 102 ? 2.983 -8.868 4.099 1.00 88.50 102 SER A O 1
ATOM 822 N N . TRP A 1 103 ? 4.034 -7.612 2.560 1.00 90.75 103 TRP A N 1
ATOM 823 C CA . TRP A 1 103 ? 4.529 -6.611 3.499 1.00 90.75 103 TRP A CA 1
ATOM 824 C C . TRP A 1 103 ? 3.401 -5.688 3.987 1.00 90.75 103 TRP A C 1
ATOM 826 O O . TRP A 1 103 ? 3.226 -5.581 5.198 1.00 90.75 103 TRP A O 1
ATOM 836 N N . VAL A 1 104 ? 2.556 -5.155 3.092 1.00 92.44 104 VAL A N 1
ATOM 837 C CA . VAL A 1 104 ? 1.397 -4.313 3.470 1.00 92.44 104 VAL A CA 1
ATOM 838 C C . VAL A 1 104 ? 0.466 -5.034 4.451 1.00 92.44 104 VAL A C 1
ATOM 840 O O . VAL A 1 104 ? 0.017 -4.439 5.425 1.00 92.44 104 VAL A O 1
ATOM 843 N N . LEU A 1 105 ? 0.199 -6.328 4.244 1.00 89.94 105 LEU A N 1
ATOM 844 C CA . LEU A 1 105 ? -0.624 -7.125 5.160 1.00 89.94 105 LEU A CA 1
ATOM 845 C C . LEU A 1 105 ? -0.013 -7.228 6.561 1.00 89.94 105 LEU A C 1
ATOM 847 O O . LEU A 1 105 ? -0.746 -7.185 7.547 1.00 89.94 105 LEU A O 1
ATOM 851 N N . ARG A 1 106 ? 1.315 -7.368 6.664 1.00 91.00 106 ARG A N 1
ATOM 852 C CA . ARG A 1 106 ? 1.997 -7.388 7.966 1.00 91.00 106 ARG A CA 1
ATOM 853 C C . ARG A 1 106 ? 1.899 -6.035 8.656 1.00 91.00 106 ARG A C 1
ATOM 855 O O . ARG A 1 106 ? 1.562 -6.014 9.834 1.00 91.00 106 ARG A O 1
ATOM 862 N N . GLU A 1 107 ? 2.125 -4.942 7.930 1.00 93.19 107 GLU A N 1
ATOM 863 C CA . GLU A 1 107 ? 1.981 -3.585 8.471 1.00 93.19 107 GLU A CA 1
ATOM 864 C C . GLU A 1 107 ? 0.556 -3.330 8.968 1.00 93.19 107 GLU A C 1
ATOM 866 O O . GLU A 1 107 ? 0.371 -2.902 10.105 1.00 93.19 107 GLU A O 1
ATOM 871 N N . ALA A 1 108 ? -0.455 -3.702 8.178 1.00 91.31 108 ALA A N 1
ATOM 872 C CA . ALA A 1 108 ? -1.859 -3.582 8.558 1.00 91.31 108 ALA A CA 1
ATOM 873 C C . ALA A 1 108 ? -2.193 -4.389 9.824 1.00 91.31 108 ALA A C 1
ATOM 875 O O . ALA A 1 108 ? -2.870 -3.892 10.723 1.00 91.31 108 ALA A O 1
ATOM 876 N N . CYS A 1 109 ? -1.697 -5.626 9.939 1.00 90.31 109 CYS A N 1
ATOM 877 C CA . CYS A 1 109 ? -1.874 -6.417 11.158 1.00 90.31 109 CYS A CA 1
ATOM 878 C C . CYS A 1 109 ? -1.188 -5.778 12.374 1.00 90.31 109 CYS A C 1
ATOM 880 O O . CYS A 1 109 ? -1.778 -5.770 13.454 1.00 90.31 109 CYS A O 1
ATOM 882 N N . SER A 1 110 ? 0.025 -5.243 12.210 1.00 92.00 110 SER A N 1
ATOM 883 C CA . SER A 1 110 ? 0.751 -4.547 13.278 1.00 92.00 110 SER A CA 1
ATOM 884 C C . SER A 1 110 ? 0.017 -3.285 13.730 1.00 92.00 110 SER A C 1
ATOM 886 O O . SER A 1 110 ? -0.145 -3.079 14.930 1.00 92.00 110 SER A O 1
ATOM 888 N N . PHE A 1 111 ? -0.495 -2.486 12.791 1.00 93.00 111 PHE A N 1
ATOM 889 C CA . PHE A 1 111 ? -1.292 -1.297 13.092 1.00 93.00 111 PHE A CA 1
ATOM 890 C C . PHE A 1 111 ? -2.553 -1.645 13.892 1.00 93.00 111 PHE A C 1
ATOM 892 O O . PHE A 1 111 ? -2.800 -1.057 14.941 1.00 93.00 111 PHE A O 1
ATOM 899 N N . GLY A 1 112 ? -3.308 -2.664 13.468 1.00 91.31 112 GLY A N 1
ATOM 900 C CA . GLY A 1 112 ? -4.504 -3.105 14.196 1.00 91.31 112 GLY A CA 1
ATOM 901 C C . GLY A 1 112 ? -4.208 -3.655 15.587 1.00 91.31 112 GLY A C 1
ATOM 902 O O . GLY A 1 112 ? -4.966 -3.408 16.521 1.00 91.31 112 GLY A O 1
ATOM 903 N N . ALA A 1 113 ? -3.092 -4.369 15.747 1.00 90.00 113 ALA A N 1
ATOM 904 C CA . ALA A 1 113 ? -2.645 -4.820 17.060 1.00 90.00 113 ALA A CA 1
ATOM 905 C C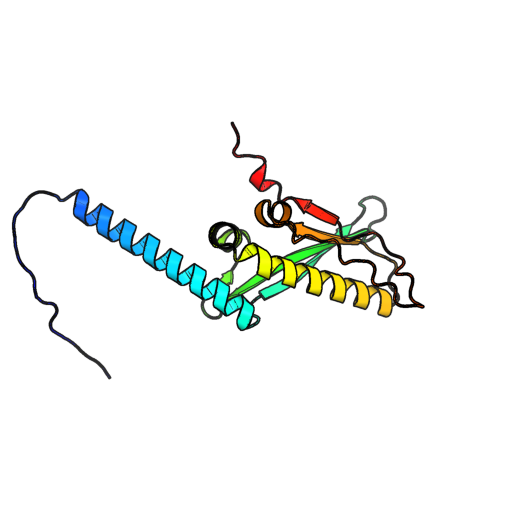 . ALA A 1 113 ? -2.275 -3.642 17.978 1.00 90.00 113 ALA A C 1
ATOM 907 O O . ALA A 1 113 ? -2.590 -3.695 19.164 1.00 90.00 113 ALA A O 1
ATOM 908 N N . GLY A 1 114 ? -1.659 -2.586 17.431 1.00 92.75 114 GLY A N 1
ATOM 909 C CA . GLY A 1 114 ? -1.369 -1.345 18.153 1.00 92.75 114 GLY A CA 1
ATOM 910 C C . GLY A 1 114 ? -2.637 -0.657 18.657 1.00 92.75 114 GLY A C 1
ATOM 911 O O . GLY A 1 114 ? -2.753 -0.406 19.849 1.00 92.75 114 GLY A O 1
ATOM 912 N N . LEU A 1 115 ? -3.639 -0.478 17.787 1.00 90.06 115 LEU A N 1
ATOM 913 C CA . LEU A 1 115 ? -4.926 0.114 18.177 1.00 90.06 115 LEU A CA 1
ATOM 914 C C . LEU A 1 115 ? -5.596 -0.643 19.335 1.00 90.06 115 LEU A C 1
ATOM 916 O O . LEU A 1 115 ? -6.074 -0.030 20.286 1.00 90.06 115 LEU A O 1
ATOM 920 N N . LEU A 1 116 ? -5.601 -1.979 19.277 1.00 89.38 116 LEU A N 1
ATOM 921 C CA . LEU A 1 116 ? -6.151 -2.811 20.352 1.00 89.38 116 LEU A CA 1
ATOM 922 C C . LEU A 1 116 ? -5.361 -2.669 21.660 1.00 89.38 116 LEU A C 1
ATOM 924 O O . LEU A 1 116 ? -5.954 -2.678 22.737 1.00 89.38 116 LEU A O 1
ATOM 928 N N . ALA A 1 117 ? -4.032 -2.564 21.579 1.00 90.44 117 ALA A N 1
ATOM 929 C CA . ALA A 1 117 ? -3.180 -2.364 22.749 1.00 90.44 117 ALA A CA 1
ATOM 930 C C . ALA A 1 117 ? -3.401 -0.987 23.396 1.00 90.44 117 ALA A C 1
ATOM 932 O O . ALA A 1 117 ? -3.356 -0.882 24.621 1.00 90.44 117 ALA A O 1
ATOM 933 N N . ASP A 1 118 ? -3.720 0.024 22.588 1.00 90.56 118 ASP A N 1
ATOM 934 C CA . ASP A 1 118 ? -4.036 1.387 23.030 1.00 90.56 118 ASP A CA 1
ATOM 935 C C . ASP A 1 118 ? -5.479 1.532 23.557 1.00 90.56 118 ASP A C 1
ATOM 937 O O . ASP A 1 118 ? -5.906 2.621 23.941 1.00 90.56 118 ASP A O 1
ATOM 941 N N . GLY A 1 119 ? -6.238 0.431 23.613 1.00 87.12 119 GLY A N 1
ATOM 942 C CA . GLY A 1 119 ? -7.585 0.386 24.180 1.00 87.12 119 GLY A CA 1
ATOM 943 C C . GLY A 1 119 ? -8.699 0.778 23.212 1.00 87.12 119 GLY A C 1
ATOM 944 O O . GLY A 1 119 ? -9.826 0.998 23.656 1.00 87.12 119 GLY A O 1
ATOM 945 N N . ALA A 1 120 ? -8.418 0.861 21.908 1.00 83.50 120 ALA A N 1
ATOM 946 C CA . ALA A 1 120 ? -9.463 1.054 20.912 1.00 83.50 120 ALA A CA 1
ATOM 947 C C . ALA A 1 120 ? -10.372 -0.180 20.824 1.00 83.50 120 ALA A C 1
ATOM 949 O O . ALA A 1 120 ? -9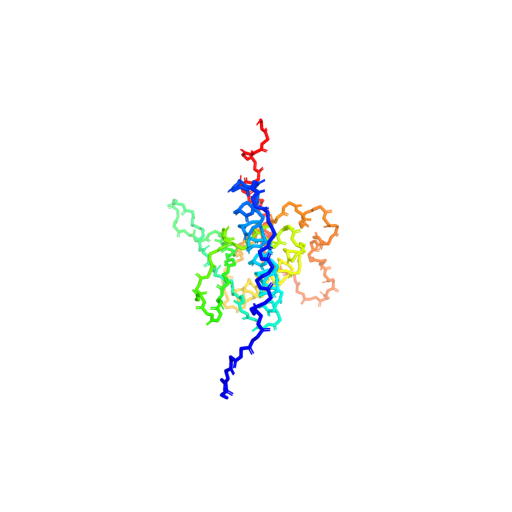.932 -1.324 20.988 1.00 83.50 120 ALA A O 1
ATOM 950 N N . ASP A 1 121 ? -11.639 0.057 20.485 1.00 81.44 121 ASP A N 1
ATOM 951 C CA . ASP A 1 121 ? -12.539 -1.018 20.089 1.00 81.44 121 ASP A CA 1
ATOM 952 C C . ASP A 1 121 ? -11.990 -1.761 18.871 1.00 81.44 121 ASP A C 1
ATOM 954 O O . ASP A 1 121 ? -11.162 -1.264 18.101 1.00 81.44 121 ASP A O 1
ATOM 958 N N . ALA A 1 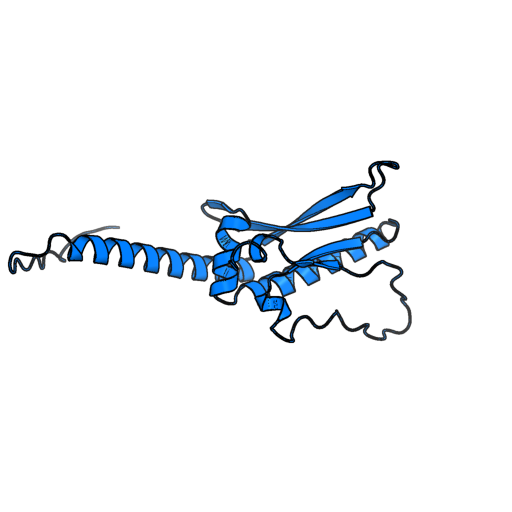122 ? -12.472 -2.984 18.678 1.00 77.12 122 ALA A N 1
ATOM 959 C CA . ALA A 1 122 ? -12.013 -3.818 17.587 1.00 77.12 122 ALA A CA 1
ATOM 960 C C . ALA A 1 122 ? -12.505 -3.305 16.221 1.00 77.12 122 ALA A C 1
ATOM 962 O O . ALA A 1 122 ? -13.537 -3.738 15.700 1.00 77.12 122 ALA A O 1
ATOM 963 N N . ILE A 1 123 ? -11.732 -2.391 15.637 1.00 83.06 123 ILE A N 1
ATOM 964 C CA . ILE A 1 123 ? -11.981 -1.748 14.347 1.00 83.06 123 ILE A CA 1
ATOM 965 C C . ILE A 1 123 ? -11.376 -2.596 13.217 1.00 83.06 123 ILE A C 1
ATOM 967 O O . ILE A 1 123 ? -10.299 -3.179 13.351 1.00 83.06 123 ILE A O 1
ATOM 971 N N . GLY A 1 124 ? -12.086 -2.695 12.090 1.00 86.69 124 GLY A N 1
ATOM 972 C CA . GLY A 1 124 ? -11.594 -3.415 10.913 1.00 86.69 124 GLY A CA 1
ATOM 973 C C . GLY A 1 124 ? -10.433 -2.690 10.225 1.00 86.69 124 GLY A C 1
ATOM 974 O O . GLY A 1 124 ? -10.351 -1.464 10.258 1.00 86.69 124 GLY A O 1
ATOM 975 N N . ILE A 1 125 ? -9.566 -3.432 9.534 1.00 90.88 125 ILE A N 1
ATOM 976 C CA . ILE A 1 125 ? -8.578 -2.858 8.607 1.00 90.88 125 ILE A CA 1
ATOM 977 C C . ILE A 1 125 ? -8.777 -3.495 7.236 1.00 90.88 125 ILE A C 1
ATOM 979 O O . ILE A 1 125 ? -8.706 -4.714 7.100 1.00 90.88 125 ILE A O 1
ATOM 983 N N . ALA A 1 126 ? -9.046 -2.679 6.224 1.00 90.38 126 ALA A N 1
ATOM 984 C CA . ALA A 1 126 ? -9.182 -3.098 4.840 1.00 90.38 126 ALA A CA 1
ATOM 985 C C . ALA A 1 126 ? -7.842 -2.948 4.115 1.00 90.38 126 ALA A C 1
ATOM 987 O O . ALA A 1 126 ? -7.197 -1.905 4.207 1.00 90.38 126 ALA A O 1
ATOM 988 N N . VAL A 1 127 ? -7.437 -3.978 3.373 1.00 89.69 127 VAL A N 1
ATOM 989 C CA . VAL A 1 127 ? -6.210 -3.967 2.563 1.00 89.69 127 VAL A CA 1
ATOM 990 C C . VAL A 1 127 ? -6.583 -4.223 1.108 1.00 89.69 127 VAL A C 1
ATOM 992 O O . VAL A 1 127 ? -7.351 -5.140 0.809 1.00 89.69 127 VAL A O 1
ATOM 995 N N . ASN A 1 128 ? -6.037 -3.414 0.203 1.00 87.94 128 ASN A N 1
ATOM 996 C CA . ASN A 1 128 ? -6.230 -3.584 -1.233 1.00 87.94 128 ASN A CA 1
ATOM 997 C C . ASN A 1 128 ? -5.341 -4.719 -1.761 1.00 87.94 128 ASN A C 1
ATOM 999 O O . ASN A 1 128 ? -4.149 -4.778 -1.452 1.00 87.94 128 ASN A O 1
ATOM 1003 N N . VAL A 1 129 ? -5.924 -5.632 -2.542 1.00 80.06 129 VAL A N 1
ATOM 1004 C CA . VAL A 1 129 ? -5.233 -6.822 -3.065 1.00 80.06 129 VAL A CA 1
ATOM 1005 C C . VAL A 1 129 ? -5.415 -6.908 -4.580 1.00 80.06 129 VAL A C 1
ATOM 1007 O O . VAL A 1 129 ? -6.531 -6.771 -5.085 1.00 80.06 129 VAL A O 1
ATOM 1010 N N . SER A 1 130 ? -4.322 -7.159 -5.305 1.00 76.81 130 SER A N 1
ATOM 1011 C CA . SER A 1 130 ? -4.353 -7.386 -6.757 1.00 76.81 130 SER A CA 1
ATOM 1012 C C . SER A 1 130 ? -4.936 -8.752 -7.125 1.00 76.81 130 SER A C 1
ATOM 1014 O O . SER A 1 130 ? -4.860 -9.720 -6.363 1.00 76.81 130 SER A O 1
ATOM 1016 N N . ALA A 1 131 ? -5.449 -8.876 -8.352 1.00 71.44 131 ALA A N 1
ATOM 1017 C CA . ALA A 1 131 ? -5.948 -10.152 -8.867 1.00 71.44 131 ALA A CA 1
ATOM 1018 C C . ALA A 1 131 ? -4.851 -11.234 -8.909 1.00 71.44 131 ALA A C 1
ATOM 1020 O O . ALA A 1 131 ? -5.111 -12.388 -8.567 1.00 71.44 131 ALA A O 1
ATOM 1021 N N . LYS A 1 132 ? -3.608 -10.857 -9.249 1.00 70.50 132 LYS A N 1
ATOM 1022 C CA . LYS A 1 132 ? -2.452 -11.771 -9.253 1.00 70.50 132 LYS A CA 1
ATOM 1023 C C . LYS A 1 132 ? -2.146 -12.322 -7.859 1.00 70.50 132 LYS A C 1
ATOM 1025 O O . LYS A 1 132 ? -1.925 -13.520 -7.713 1.00 70.50 132 LYS A O 1
ATOM 1030 N N . GLN A 1 133 ? -2.221 -11.485 -6.824 1.00 66.88 133 GLN A N 1
ATOM 1031 C CA . GLN A 1 133 ? -2.053 -11.929 -5.435 1.00 66.88 133 GLN A CA 1
ATOM 1032 C C . GLN A 1 133 ? -3.156 -12.869 -4.951 1.00 66.88 133 GLN A C 1
ATOM 1034 O O . GLN A 1 133 ? -2.910 -13.685 -4.067 1.00 66.88 133 GLN A O 1
ATOM 1039 N N . LEU A 1 134 ? -4.370 -12.738 -5.488 1.00 68.00 134 LEU A N 1
ATOM 1040 C CA . LEU A 1 134 ? -5.481 -13.621 -5.142 1.00 68.00 134 LEU A CA 1
ATOM 1041 C C . LEU A 1 134 ? -5.356 -14.995 -5.822 1.00 68.00 134 LEU A C 1
ATOM 1043 O O . LEU A 1 134 ? -5.790 -15.999 -5.262 1.00 68.00 134 LEU A O 1
ATOM 1047 N N . GLN A 1 135 ? -4.773 -15.033 -7.024 1.00 65.44 135 GLN A N 1
ATOM 1048 C CA . GLN A 1 135 ? -4.559 -16.254 -7.806 1.00 65.44 135 GLN A CA 1
ATOM 1049 C C . GLN A 1 135 ? -3.357 -17.067 -7.321 1.00 65.44 135 GLN A C 1
ATOM 1051 O O . GLN A 1 135 ? -3.409 -18.299 -7.309 1.00 65.44 135 GLN A O 1
ATOM 1056 N N . GLU A 1 136 ? -2.283 -16.407 -6.887 1.00 62.53 136 GLU A N 1
ATOM 1057 C CA . GLU A 1 136 ? -1.209 -17.100 -6.191 1.00 62.53 136 GLU A CA 1
ATOM 1058 C C . GLU A 1 136 ? -1.730 -17.590 -4.833 1.00 62.53 136 GLU A C 1
ATOM 1060 O O . GLU A 1 136 ? -2.159 -16.810 -3.986 1.00 62.53 136 GLU A O 1
ATOM 1065 N N . GLN A 1 137 ? -1.668 -18.906 -4.595 1.00 48.62 137 GLN A N 1
ATOM 1066 C CA . GLN A 1 137 ? -2.152 -19.607 -3.387 1.00 48.62 137 GLN A CA 1
ATOM 1067 C C . GLN A 1 137 ? -1.487 -19.146 -2.058 1.00 48.62 137 GLN A C 1
ATOM 1069 O O . GLN A 1 137 ? -1.629 -19.791 -1.013 1.00 48.62 137 GLN A O 1
ATOM 1074 N N . GLY A 1 138 ? -0.732 -18.045 -2.094 1.00 49.72 138 GLY A N 1
ATOM 1075 C CA . GLY A 1 138 ? -0.014 -17.396 -1.008 1.00 49.72 138 GLY A CA 1
ATOM 1076 C C . GLY A 1 138 ? -0.838 -16.402 -0.191 1.00 49.72 138 GLY A C 1
ATOM 1077 O O . GLY A 1 138 ? -0.407 -16.080 0.916 1.00 49.72 138 GLY A O 1
ATOM 1078 N N . LEU A 1 139 ? -2.051 -16.006 -0.615 1.00 49.91 139 LEU A N 1
ATOM 1079 C CA . LEU A 1 139 ? -2.998 -15.311 0.272 1.00 49.91 139 LEU A CA 1
ATOM 1080 C C . LEU A 1 139 ? -3.619 -16.294 1.283 1.00 49.91 139 LEU A C 1
ATOM 1082 O O . LEU A 1 139 ? -4.831 -16.370 1.492 1.00 49.91 139 LEU A O 1
ATOM 1086 N N . ARG A 1 140 ? -2.775 -17.096 1.940 1.00 45.56 140 ARG A N 1
ATOM 1087 C CA . ARG A 1 140 ? -3.154 -17.794 3.158 1.00 45.56 140 ARG A CA 1
ATOM 1088 C C . ARG A 1 140 ? -3.525 -16.695 4.136 1.00 45.56 140 ARG A C 1
ATOM 1090 O O . ARG A 1 140 ? -2.645 -15.984 4.617 1.00 45.56 140 ARG A O 1
ATOM 1097 N N . ARG A 1 141 ? -4.825 -16.579 4.443 1.00 44.59 141 ARG A N 1
ATOM 1098 C CA . ARG A 1 141 ? -5.295 -15.907 5.662 1.00 44.59 141 ARG A CA 1
ATOM 1099 C C . ARG A 1 141 ? -4.270 -16.205 6.755 1.00 44.59 141 ARG A C 1
ATOM 1101 O O . ARG A 1 141 ? -3.966 -17.398 6.896 1.00 44.59 141 ARG A O 1
ATOM 1108 N N . PRO A 1 142 ? -3.720 -15.208 7.477 1.00 43.25 142 PRO A N 1
ATOM 1109 C CA . PRO A 1 142 ? -2.801 -15.489 8.567 1.00 43.25 142 PRO A CA 1
ATOM 1110 C C . PRO A 1 142 ? -3.439 -16.587 9.413 1.00 43.25 142 PRO A C 1
ATOM 1112 O O . PRO A 1 142 ? -4.543 -16.429 9.944 1.00 43.25 142 PRO A O 1
ATOM 1115 N N . ARG A 1 143 ? -2.826 -17.780 9.382 1.00 38.47 143 ARG A N 1
ATOM 1116 C CA . ARG A 1 143 ? -3.358 -18.947 10.083 1.00 38.47 143 ARG A CA 1
ATOM 1117 C C . ARG A 1 143 ? -3.472 -18.487 11.525 1.00 38.47 143 ARG A C 1
ATOM 1119 O O . ARG A 1 143 ? -2.490 -17.972 12.055 1.00 38.47 143 ARG A O 1
ATOM 1126 N N . ARG A 1 144 ? -4.644 -18.669 12.142 1.00 38.19 144 ARG A N 1
ATOM 1127 C CA . ARG A 1 144 ? -4.794 -18.579 13.597 1.00 38.19 144 ARG A CA 1
ATOM 1128 C C . ARG A 1 144 ? -3.753 -19.532 14.179 1.00 38.19 144 ARG A C 1
ATOM 1130 O O . ARG A 1 144 ? -3.989 -20.734 14.248 1.00 38.19 144 ARG A O 1
ATOM 1137 N N . ARG A 1 145 ? -2.550 -19.043 14.481 1.00 30.31 145 ARG A N 1
ATOM 1138 C CA . ARG A 1 145 ? -1.574 -19.815 15.232 1.00 30.31 145 ARG A CA 1
ATOM 1139 C C . ARG A 1 145 ? -2.246 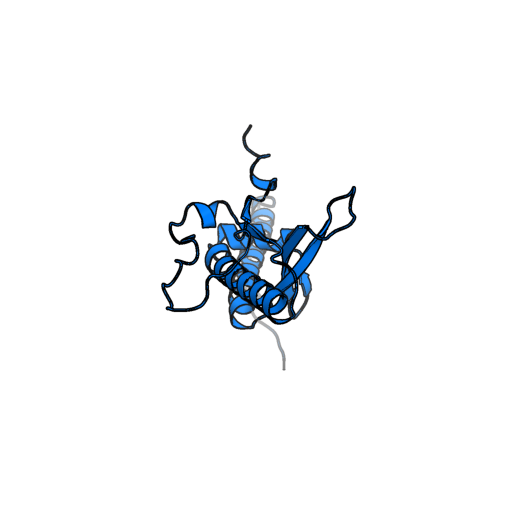-19.971 16.582 1.00 30.31 145 ARG A C 1
ATOM 1141 O O . ARG A 1 145 ? -2.512 -18.972 17.243 1.00 30.31 145 ARG A O 1
ATOM 1148 N N . SER A 1 146 ? -2.601 -21.204 16.927 1.00 34.06 146 SER A N 1
ATOM 1149 C CA . SER A 1 146 ? -3.035 -21.585 18.266 1.00 34.06 146 SER A CA 1
ATOM 1150 C C . SER A 1 146 ? -1.891 -21.309 19.242 1.00 34.06 146 SER A C 1
ATOM 1152 O O . SER A 1 146 ? -1.177 -22.217 19.652 1.00 34.06 146 SER A O 1
ATOM 1154 N N . ALA A 1 147 ? -1.675 -20.039 19.573 1.00 30.09 147 ALA A N 1
ATOM 1155 C CA . ALA A 1 147 ? -0.997 -19.635 20.782 1.00 30.09 147 ALA A CA 1
ATOM 1156 C C . ALA A 1 147 ? -2.056 -19.721 21.879 1.00 30.09 147 ALA A C 1
ATOM 1158 O O . ALA A 1 147 ? -3.105 -19.075 21.810 1.00 30.09 147 ALA A O 1
ATOM 1159 N N . ARG A 1 148 ? -1.822 -20.602 22.852 1.00 29.41 148 ARG A N 1
ATOM 1160 C CA . ARG A 1 148 ? -2.605 -20.633 24.082 1.00 29.41 148 ARG A CA 1
ATOM 1161 C C . ARG A 1 148 ? -2.575 -19.217 24.668 1.00 29.41 148 ARG A C 1
ATOM 1163 O O . ARG A 1 148 ? -1.504 -18.725 24.994 1.00 29.41 148 ARG A O 1
ATOM 1170 N N . GLY A 1 149 ? -3.748 -18.592 24.747 1.00 27.09 149 GLY A N 1
ATOM 1171 C CA . GLY A 1 149 ? -3.974 -17.368 25.510 1.00 27.09 149 GLY A CA 1
ATOM 1172 C C . GLY A 1 149 ? -3.779 -16.036 24.785 1.00 27.09 149 GLY A C 1
ATOM 1173 O O . GLY A 1 149 ? -3.084 -15.211 25.334 1.00 27.09 149 GLY A O 1
ATOM 1174 N N . VAL A 1 150 ? -4.404 -15.796 23.624 1.00 28.89 150 VAL A N 1
ATOM 1175 C CA . VAL A 1 150 ? -5.081 -14.514 23.292 1.00 28.89 150 VAL A CA 1
ATOM 1176 C C . VAL A 1 150 ? -6.074 -14.800 22.161 1.00 28.89 150 VAL A C 1
ATOM 1178 O O . VAL A 1 150 ? -5.708 -15.145 21.037 1.00 28.89 150 VAL A O 1
ATOM 1181 N N . ARG A 1 151 ? -7.368 -14.681 22.458 1.00 24.28 151 ARG A N 1
ATOM 1182 C CA . ARG A 1 151 ? -8.431 -14.638 21.450 1.00 24.28 151 ARG A CA 1
ATOM 1183 C C . ARG A 1 151 ? -8.393 -13.213 20.897 1.00 24.28 151 ARG A C 1
ATOM 1185 O O . ARG A 1 151 ? -8.750 -12.320 21.643 1.00 24.28 151 ARG A O 1
ATOM 1192 N N . LEU A 1 152 ? -7.938 -12.983 19.660 1.00 35.31 152 LEU A N 1
ATOM 1193 C CA . LEU A 1 152 ? -8.082 -11.663 19.025 1.00 35.31 152 LEU A CA 1
ATOM 1194 C C . LEU A 1 152 ? -9.587 -11.390 18.853 1.00 35.31 152 LEU A C 1
ATOM 1196 O O . LEU A 1 152 ? -10.218 -12.091 18.047 1.00 35.31 152 LEU A O 1
ATOM 1200 N N . PRO A 1 153 ? -10.192 -10.457 19.609 1.00 30.08 153 PRO A N 1
ATOM 1201 C CA . PRO A 1 153 ? -11.536 -10.002 19.325 1.00 30.08 153 PRO A CA 1
ATOM 1202 C C . PRO A 1 153 ? -11.390 -8.928 18.248 1.00 30.08 153 PRO A C 1
ATOM 1204 O O . PRO A 1 153 ? -10.864 -7.856 18.504 1.00 30.08 153 PRO A O 1
ATOM 1207 N N . GLY A 1 154 ? -11.777 -9.238 17.015 1.00 37.22 154 GLY A N 1
ATOM 1208 C CA . GLY A 1 154 ? -11.810 -8.237 15.957 1.00 37.22 154 GLY A CA 1
ATOM 1209 C C . GLY A 1 154 ? -12.328 -8.772 14.641 1.00 37.22 154 GLY A C 1
ATOM 1210 O O . GLY A 1 154 ? -12.163 -9.956 14.323 1.00 37.22 154 GLY A O 1
ATOM 1211 N N . ARG A 1 155 ? -13.020 -7.897 13.903 1.00 44.69 155 ARG A N 1
ATOM 1212 C CA . ARG A 1 155 ? -13.461 -8.184 12.538 1.00 44.69 155 ARG A CA 1
ATOM 1213 C C . ARG A 1 155 ? -12.225 -8.464 11.669 1.00 44.69 155 ARG A C 1
ATOM 1215 O O . ARG A 1 155 ? -11.203 -7.802 11.841 1.00 44.69 155 ARG A O 1
ATOM 1222 N N . PRO A 1 156 ? -12.274 -9.490 10.801 1.00 47.66 156 PRO A N 1
ATOM 1223 C CA . PRO A 1 156 ? -11.126 -9.882 9.993 1.00 47.66 156 PRO A CA 1
ATOM 1224 C C . PRO A 1 156 ? -10.681 -8.744 9.068 1.00 47.66 156 PRO A C 1
ATOM 1226 O O . PRO A 1 156 ? -11.482 -7.895 8.690 1.00 47.66 156 PRO A O 1
ATOM 1229 N N . VAL A 1 157 ? -9.402 -8.767 8.684 1.00 48.62 157 VAL A N 1
ATOM 1230 C CA . VAL A 1 157 ? -8.890 -7.938 7.588 1.00 48.62 157 VAL A CA 1
ATOM 1231 C C . VAL A 1 157 ? -9.677 -8.285 6.326 1.00 48.62 157 VAL A C 1
ATOM 1233 O O . VAL A 1 157 ? -9.606 -9.424 5.852 1.00 48.62 157 VAL A O 1
ATOM 1236 N N . ASP A 1 158 ? -10.433 -7.321 5.806 1.00 51.81 158 ASP A N 1
ATOM 1237 C CA . ASP A 1 158 ? -11.196 -7.487 4.573 1.00 51.81 158 ASP A CA 1
ATOM 1238 C C . ASP A 1 158 ? -10.308 -7.120 3.383 1.00 51.81 158 ASP A C 1
ATOM 1240 O O . ASP A 1 158 ? -9.881 -5.974 3.217 1.00 51.81 158 ASP A O 1
ATOM 1244 N N . ALA A 1 159 ? -10.020 -8.116 2.545 1.00 48.28 159 ALA A N 1
ATOM 1245 C CA . ALA A 1 159 ? -9.373 -7.894 1.262 1.00 48.28 159 ALA A CA 1
ATOM 1246 C C . ALA A 1 159 ? -10.385 -7.242 0.315 1.00 48.28 159 ALA A C 1
ATOM 1248 O O . ALA A 1 159 ? -11.396 -7.856 -0.038 1.00 48.28 159 ALA A O 1
ATOM 1249 N N . ARG A 1 160 ? -10.123 -6.003 -0.104 1.00 51.62 160 ARG A N 1
ATOM 1250 C CA . ARG A 1 160 ? -10.897 -5.352 -1.164 1.00 51.62 160 ARG A CA 1
ATOM 1251 C C . ARG A 1 160 ? -10.169 -5.564 -2.487 1.00 51.62 160 ARG A C 1
ATOM 1253 O O . ARG A 1 160 ? -8.981 -5.272 -2.604 1.00 51.62 160 ARG A O 1
ATOM 1260 N N . ALA A 1 161 ? -10.877 -6.116 -3.470 1.00 43.06 161 ALA A N 1
ATOM 1261 C CA . ALA A 1 161 ? -10.387 -6.150 -4.841 1.00 43.06 161 ALA A CA 1
ATOM 1262 C C . ALA A 1 161 ? -10.441 -4.726 -5.407 1.00 43.06 161 ALA A C 1
ATOM 1264 O O . ALA A 1 161 ? -11.476 -4.059 -5.296 1.00 43.06 161 ALA A O 1
ATOM 1265 N N . ASP A 1 162 ? -9.344 -4.266 -6.008 1.00 40.22 162 ASP A N 1
ATOM 1266 C CA . ASP A 1 162 ? -9.324 -2.972 -6.686 1.00 40.22 162 ASP A CA 1
ATOM 1267 C C . ASP A 1 162 ? -10.361 -2.983 -7.825 1.00 40.22 162 ASP A C 1
ATOM 1269 O O . ASP A 1 162 ? -10.304 -3.792 -8.759 1.00 40.22 162 ASP A O 1
ATOM 1273 N N . ARG A 1 163 ? -11.345 -2.079 -7.743 1.00 35.19 163 ARG A N 1
ATOM 1274 C CA . ARG A 1 163 ? -12.442 -1.974 -8.718 1.00 35.19 163 ARG A CA 1
ATOM 1275 C C . ARG A 1 163 ? -11.943 -1.604 -10.118 1.00 35.19 163 ARG A C 1
ATOM 1277 O O . ARG A 1 163 ? -12.692 -1.787 -11.076 1.00 35.19 163 ARG A O 1
ATOM 1284 N N . LYS A 1 164 ? -10.691 -1.146 -10.276 1.00 33.09 164 LYS A N 1
ATOM 1285 C CA . LYS A 1 164 ? -10.099 -0.862 -11.595 1.00 33.09 164 LYS A CA 1
ATOM 1286 C C . LYS A 1 164 ? -9.980 -2.088 -12.505 1.00 33.09 164 LYS A C 1
ATOM 1288 O O . LYS A 1 164 ? -10.034 -1.919 -13.722 1.00 33.09 164 LYS A O 1
ATOM 1293 N N . CYS A 1 165 ? -9.908 -3.307 -11.964 1.00 36.22 165 CYS A N 1
ATOM 1294 C CA . CYS A 1 165 ? -9.847 -4.523 -12.787 1.00 36.22 165 CYS A CA 1
ATOM 1295 C C . CYS A 1 165 ? -11.198 -4.909 -13.427 1.00 36.22 165 CYS A C 1
ATOM 1297 O O . CYS A 1 165 ? -11.220 -5.634 -14.417 1.00 36.22 165 CYS A O 1
ATOM 1299 N N . ALA A 1 166 ? -12.334 -4.407 -12.926 1.00 29.64 166 ALA A N 1
ATOM 1300 C CA . ALA A 1 166 ? -13.659 -4.811 -13.415 1.00 29.64 166 ALA A CA 1
ATOM 1301 C C . ALA A 1 166 ? -14.124 -4.075 -14.692 1.00 29.64 166 ALA A C 1
ATOM 1303 O O . ALA A 1 166 ? -15.162 -4.421 -15.251 1.00 29.64 166 ALA A O 1
ATOM 1304 N N . ALA A 1 167 ? -13.383 -3.065 -15.165 1.00 29.42 167 ALA A N 1
ATOM 1305 C CA . ALA A 1 167 ? -13.831 -2.170 -16.240 1.00 29.42 167 ALA A CA 1
ATOM 1306 C C . ALA A 1 167 ? -13.156 -2.394 -17.612 1.00 29.42 167 ALA A C 1
ATOM 1308 O O . ALA A 1 167 ? -13.387 -1.609 -18.527 1.00 29.42 167 ALA A O 1
ATOM 1309 N N . ARG A 1 168 ? -12.338 -3.442 -17.795 1.00 28.89 168 ARG A N 1
ATOM 1310 C CA . ARG A 1 168 ? -11.685 -3.753 -19.090 1.00 28.89 168 ARG A CA 1
ATOM 1311 C C . ARG A 1 168 ? -11.929 -5.190 -19.550 1.00 28.89 168 ARG A C 1
ATOM 1313 O O . ARG A 1 168 ? -11.010 -5.914 -19.919 1.00 28.89 168 ARG A O 1
ATOM 1320 N N . SER A 1 169 ? -13.187 -5.610 -19.518 1.00 35.12 169 SER A N 1
ATOM 1321 C CA . SER A 1 169 ? -13.628 -6.856 -20.153 1.00 35.12 169 SER A CA 1
ATOM 1322 C C . SER A 1 169 ? -14.987 -6.651 -20.815 1.00 35.12 169 SER A C 1
ATOM 1324 O O . SER A 1 169 ? -15.995 -7.168 -20.339 1.00 35.12 169 SER A O 1
ATOM 1326 N N . ARG A 1 170 ? -15.010 -5.847 -21.881 1.00 34.28 170 ARG A N 1
ATOM 1327 C CA . ARG A 1 170 ? -15.979 -5.931 -22.980 1.00 34.28 170 ARG A CA 1
ATOM 1328 C C . ARG A 1 170 ? -15.289 -5.545 -24.274 1.00 34.28 170 ARG A C 1
ATOM 1330 O O . ARG A 1 170 ? -14.453 -4.617 -24.209 1.00 34.28 170 ARG A O 1
#

Foldseek 3Di:
DDDDDDPPPPPPDDDDDPPVVVVVVVVVVVVVVLVVLLVQLVVCLVVVQKDWDWQFDADPVVRDGQETETAMWGQRPPPGTDHCVRPVVSCLVSVVLQVVQVVSVVVQVVVQVVCVVVPHDAHEYEYEHEPSNVPPPPPPQPPPPPDPDDDPPHDGHHYDYDCVVVPPDD

Secondary structure (DSSP, 8-state):
-----------------TTHHHHHHHHHHHHHHHHHHHHHHHHHHHTT-EEEEEEEEE-TTT--EEEEEEEEEEEETTTEEE-HHHHHHHHHHHSTHHHHHHHHHHHHHHHHHHHHHTT----EEEEEE-HHHHHSTT---------TT----S---EEEEPGGGGGS--